Protein AF-A0A954TGT2-F1 (afdb_monomer_lite)

Sequence (103 aa):
MKSSRVKAPLLVVCGLSFLAGCVPTPVAMTPRTAEDLHSAETDFVSDAESELRQRMINVLQLGLEQRQLSSTENAAWQIMHGVACYGMQLSISTPDRGDVGAV

Secondary structure (DSSP, 8-state):
-----------SSSS------------------TTSSTTS-HHHHHHHHHHHHHHHHHHHHHHHHH---BTTSSHHHHHHHHHHHHGGG-EEEETTTEEEE--

Foldseek 3Di:
DDDDDDDDDPPDDDPPPPPPDDDDDDDPDDDDDPPPPPPPPPPVVVVVVVVVVVVLVVVLVVCLVPDAADCVPPVVVSVVVQCVRPNQSDWYQDPVPGIDTDD

Radius of gyration: 25.48 Å; chains: 1; bounding box: 52×48×69 Å

pLDDT: mean 70.72, std 14.52, range [40.66, 91.19]

Structure (mmCIF, N/CA/C/O backbone):
data_AF-A0A954TGT2-F1
#
_entry.id   AF-A0A954TGT2-F1
#
loop_
_atom_site.group_PDB
_atom_site.id
_atom_site.type_symbol
_atom_site.label_atom_id
_atom_site.label_alt_id
_atom_site.label_comp_id
_atom_site.label_asym_id
_atom_site.label_entity_id
_atom_site.label_seq_id
_atom_site.pdbx_PDB_ins_code
_atom_site.Cartn_x
_atom_site.Cartn_y
_atom_site.Cartn_z
_atom_site.occupancy
_atom_site.B_iso_or_equiv
_atom_site.auth_seq_id
_atom_site.auth_comp_id
_atom_site.auth_asym_id
_atom_site.auth_atom_id
_atom_site.pdbx_PDB_model_num
ATOM 1 N N . MET A 1 1 ? -32.357 30.135 28.581 1.00 40.66 1 MET A N 1
ATOM 2 C CA . MET A 1 1 ? -32.448 31.382 27.784 1.00 40.66 1 MET A CA 1
ATOM 3 C C . MET A 1 1 ? -31.124 31.599 27.067 1.00 40.66 1 MET A C 1
ATOM 5 O O . MET A 1 1 ? -30.116 31.562 27.753 1.00 40.66 1 MET A O 1
ATOM 9 N N . LYS A 1 2 ? -31.169 31.863 25.746 1.00 42.41 2 LYS A N 1
ATOM 10 C CA . LYS A 1 2 ? -30.058 32.237 24.832 1.00 42.41 2 LYS A CA 1
ATOM 11 C C . LYS A 1 2 ? -28.969 31.164 24.632 1.00 42.41 2 LYS A C 1
ATOM 13 O O . LYS A 1 2 ? -28.517 30.563 25.583 1.00 42.41 2 LYS A O 1
ATOM 18 N N . SER A 1 3 ? -28.433 30.908 23.445 1.00 40.88 3 SER A N 1
ATOM 19 C CA . SER A 1 3 ? -28.772 31.282 22.072 1.00 40.88 3 SER A CA 1
ATOM 20 C C . SER A 1 3 ? -27.860 30.456 21.157 1.00 40.88 3 SER A C 1
ATOM 22 O O . SER A 1 3 ? -26.651 30.448 21.345 1.00 40.88 3 SER A O 1
ATOM 24 N N . SER A 1 4 ? -28.476 29.823 20.164 1.00 48.59 4 SER A N 1
ATOM 25 C CA . SER A 1 4 ? -28.003 29.439 18.831 1.00 48.59 4 SER A CA 1
ATOM 26 C C . SER A 1 4 ? -26.654 29.997 18.348 1.00 48.59 4 SER A C 1
ATOM 28 O O . SER A 1 4 ? -26.413 31.201 18.463 1.00 48.59 4 SER A O 1
ATOM 30 N N . ARG A 1 5 ? -25.911 29.188 17.572 1.00 59.06 5 ARG A N 1
ATOM 31 C CA . ARG A 1 5 ? -25.888 29.283 16.090 1.00 59.06 5 ARG A CA 1
ATOM 32 C C . ARG A 1 5 ? -24.932 28.260 15.455 1.00 59.06 5 ARG A C 1
ATOM 34 O O . ARG A 1 5 ? -23.719 28.355 15.586 1.00 59.06 5 ARG A O 1
ATOM 41 N N . VAL A 1 6 ? -25.530 27.348 14.693 1.00 55.03 6 VAL A N 1
ATOM 42 C CA . VAL A 1 6 ? -24.907 26.556 13.626 1.00 55.03 6 VAL A CA 1
ATOM 43 C C . VAL A 1 6 ? -24.342 27.511 12.568 1.00 55.03 6 VAL A C 1
ATOM 45 O O . VAL A 1 6 ? -25.040 28.436 12.148 1.00 55.03 6 VAL A O 1
ATOM 48 N N . LYS A 1 7 ? -23.093 27.303 12.138 1.00 53.44 7 LYS A N 1
ATOM 49 C CA . LYS A 1 7 ? -22.493 27.972 10.974 1.00 53.44 7 LYS A CA 1
ATOM 50 C C . LYS A 1 7 ? -21.669 26.970 10.161 1.00 53.44 7 LYS A C 1
ATOM 52 O O . LYS A 1 7 ? -20.484 26.793 10.400 1.00 53.44 7 LYS A O 1
ATOM 57 N N . ALA A 1 8 ? -22.318 26.360 9.180 1.00 53.44 8 ALA A N 1
ATOM 58 C CA . ALA A 1 8 ? -21.717 25.996 7.899 1.00 53.44 8 ALA A CA 1
ATOM 59 C C . ALA A 1 8 ? -22.603 26.682 6.846 1.00 53.44 8 ALA A C 1
ATOM 61 O O . ALA A 1 8 ? -23.827 26.628 6.993 1.00 53.44 8 ALA A O 1
ATOM 62 N N . PRO A 1 9 ? -22.033 27.436 5.889 1.00 51.25 9 PRO A N 1
ATOM 63 C CA . PRO A 1 9 ? -21.524 26.788 4.680 1.00 51.25 9 PRO A CA 1
ATOM 64 C C . PRO A 1 9 ? -20.297 27.500 4.074 1.00 51.25 9 PRO A C 1
ATOM 66 O O . PRO A 1 9 ? -20.334 28.691 3.780 1.00 51.25 9 PRO A O 1
ATOM 69 N N . LEU A 1 10 ? -19.219 26.757 3.826 1.00 53.97 10 LEU A N 1
ATOM 70 C CA . LEU A 1 10 ? -18.116 27.202 2.961 1.00 53.97 10 LEU A CA 1
ATOM 71 C C . LEU A 1 10 ? -17.797 26.099 1.942 1.00 53.97 10 LEU A C 1
ATOM 73 O O . LEU A 1 10 ? -16.671 25.652 1.775 1.00 53.97 10 LEU A O 1
ATOM 77 N N . LEU A 1 11 ? -18.858 25.608 1.305 1.00 54.81 11 LEU A N 1
ATOM 78 C CA . LEU A 1 11 ? -18.804 24.960 0.001 1.00 54.81 11 LEU A CA 1
ATOM 79 C C . LEU A 1 11 ? -19.035 26.065 -1.035 1.00 54.81 11 LEU A C 1
ATOM 81 O O . LEU A 1 11 ? -19.803 26.985 -0.770 1.00 54.81 11 LEU A O 1
ATOM 85 N N . VAL A 1 12 ? -18.438 25.926 -2.219 1.00 57.34 12 VAL A N 1
ATOM 86 C CA . VAL A 1 12 ? -18.617 26.799 -3.399 1.00 57.34 12 VAL A CA 1
ATOM 87 C C . VAL A 1 12 ? -17.667 28.005 -3.493 1.00 57.34 12 VAL A C 1
ATOM 89 O O . VAL A 1 12 ? -18.147 29.106 -3.666 1.00 57.34 12 VAL A O 1
ATOM 92 N N . VAL A 1 13 ? -16.336 27.828 -3.463 1.00 56.16 13 VAL A N 1
ATOM 93 C CA . VAL A 1 13 ? -15.392 28.588 -4.335 1.00 56.16 13 VAL A CA 1
ATOM 94 C C . VAL A 1 13 ? -14.041 27.845 -4.403 1.00 56.16 13 VAL A C 1
ATOM 96 O O . VAL A 1 13 ? -13.096 28.224 -3.727 1.00 56.16 13 VAL A O 1
ATOM 99 N N . CYS A 1 14 ? -13.928 26.760 -5.176 1.00 48.59 14 CYS A N 1
ATOM 100 C CA . CYS A 1 14 ? -12.627 26.315 -5.730 1.00 48.59 14 CYS A CA 1
ATOM 101 C C . CYS A 1 14 ? -12.798 25.243 -6.827 1.00 48.59 14 CYS A C 1
ATOM 103 O O . CYS A 1 14 ? -12.020 24.304 -6.938 1.00 48.59 14 CYS A O 1
ATOM 105 N N . GLY A 1 15 ? -13.875 25.341 -7.613 1.00 54.12 15 GLY A N 1
ATOM 106 C CA . GLY A 1 15 ? -14.238 24.363 -8.647 1.00 54.12 15 GLY A CA 1
ATOM 107 C C . GLY A 1 15 ? -13.961 24.811 -10.086 1.00 54.12 15 GLY A C 1
ATOM 108 O O . GLY A 1 15 ? -14.571 24.263 -10.993 1.00 54.12 15 GLY A O 1
ATOM 109 N N . LEU A 1 16 ? -13.119 25.826 -10.322 1.00 57.50 16 LEU A N 1
ATOM 110 C CA . LEU A 1 16 ? -13.007 26.470 -11.647 1.00 57.50 16 LEU A CA 1
ATOM 111 C C . LEU A 1 16 ? -11.571 26.737 -12.138 1.00 57.50 16 LEU A C 1
ATOM 113 O O . LEU A 1 16 ? -11.374 27.568 -13.017 1.00 57.50 16 LEU A O 1
ATOM 117 N N . SER A 1 17 ? -10.563 26.016 -11.637 1.00 55.00 17 SER A N 1
ATOM 118 C CA . SER A 1 17 ? -9.165 26.198 -12.085 1.00 55.00 17 SER A CA 1
ATOM 119 C C . SER A 1 17 ? -8.614 25.075 -12.978 1.00 55.00 17 SER A C 1
ATOM 121 O O . SER A 1 17 ? -7.428 25.076 -13.277 1.00 55.00 17 SER A O 1
ATOM 123 N N . PHE A 1 18 ? -9.449 24.148 -13.462 1.00 54.19 18 PHE A N 1
ATOM 124 C CA . PHE A 1 18 ? -9.017 23.008 -14.295 1.00 54.19 18 PHE A CA 1
ATOM 125 C C . PHE A 1 18 ? -9.373 23.127 -15.793 1.00 54.19 18 PHE A C 1
ATOM 127 O O . PHE A 1 18 ? -9.513 22.121 -16.480 1.00 54.19 18 PHE A O 1
ATOM 134 N N . LEU A 1 19 ? -9.512 24.349 -16.321 1.00 56.97 19 LEU A N 1
ATOM 135 C CA . LEU A 1 19 ? -9.797 24.595 -17.749 1.00 56.97 19 LEU A CA 1
ATOM 136 C C . LEU A 1 19 ? -8.648 25.265 -18.524 1.00 56.97 19 LEU A C 1
ATOM 138 O O . LEU A 1 19 ? -8.853 25.733 -19.640 1.00 56.97 19 LEU A O 1
ATOM 1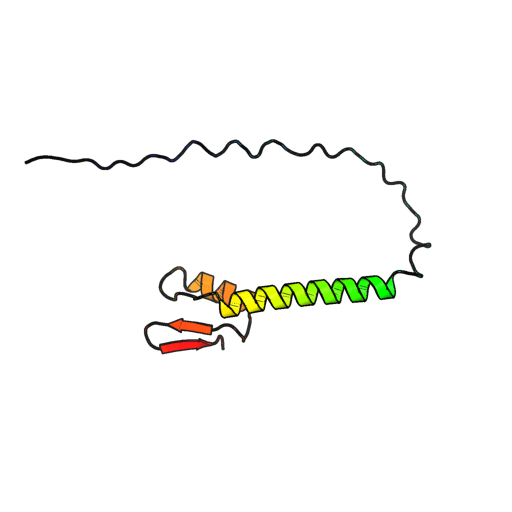42 N N . ALA A 1 20 ? -7.421 25.254 -17.999 1.00 60.22 20 ALA A N 1
ATOM 143 C CA . ALA A 1 20 ? -6.225 25.501 -18.811 1.00 60.22 20 ALA A CA 1
ATOM 144 C C . ALA A 1 20 ? -5.781 24.186 -19.477 1.00 60.22 20 ALA A C 1
ATOM 146 O O . ALA A 1 20 ? -4.748 23.609 -19.145 1.00 60.22 20 ALA A O 1
ATOM 147 N N . GLY A 1 21 ? -6.634 23.669 -20.364 1.00 48.47 21 GLY A N 1
ATOM 148 C CA . GLY A 1 21 ? -6.336 22.506 -21.189 1.00 48.47 21 GLY A CA 1
ATOM 149 C C . GLY A 1 21 ? -5.210 22.818 -22.172 1.00 48.47 21 GLY A C 1
ATOM 150 O O . GLY A 1 21 ? -5.264 23.807 -22.902 1.00 48.47 21 GLY A O 1
ATOM 151 N N . CYS A 1 22 ? -4.192 21.961 -22.170 1.00 62.16 22 CYS A N 1
ATOM 152 C CA . CYS A 1 22 ? -3.125 21.913 -23.158 1.00 62.16 22 CYS A CA 1
ATOM 153 C C . CYS A 1 22 ? -3.710 21.877 -24.575 1.00 62.16 22 CYS A C 1
ATOM 155 O O . CYS A 1 22 ? -4.573 21.052 -24.863 1.00 62.16 22 CYS A O 1
ATOM 157 N N . VAL A 1 23 ? -3.210 22.727 -25.469 1.00 65.06 23 VAL A N 1
ATOM 158 C CA . VAL A 1 23 ? -3.444 22.594 -26.910 1.00 65.06 23 VAL A CA 1
ATOM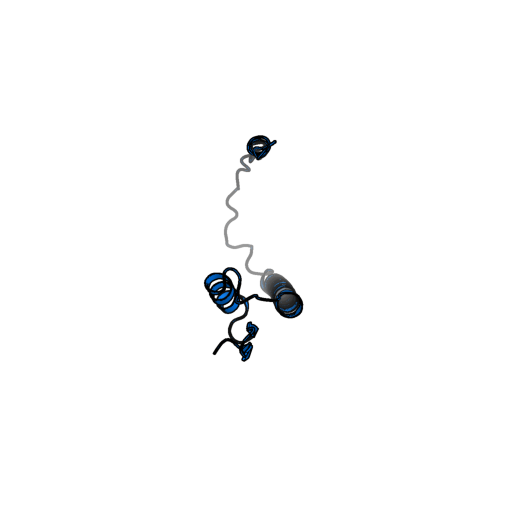 159 C C . VAL A 1 23 ? -2.432 21.570 -27.436 1.00 65.06 23 VAL A C 1
ATOM 161 O O . VAL A 1 23 ? -1.242 21.887 -27.451 1.00 65.06 23 VAL A O 1
ATOM 164 N N . PRO A 1 24 ? -2.823 20.347 -27.841 1.00 64.44 24 PRO A N 1
ATOM 165 C CA . PRO A 1 24 ? -1.904 19.463 -28.538 1.00 64.44 24 PRO A CA 1
ATOM 166 C C . PRO A 1 24 ? -1.734 19.963 -29.974 1.00 64.44 24 PRO A C 1
ATOM 168 O O . PRO A 1 24 ? -2.663 19.949 -30.782 1.00 64.44 24 PRO A O 1
ATOM 171 N N . THR A 1 25 ? -0.531 20.423 -30.297 1.00 67.44 25 THR A N 1
ATOM 172 C CA . THR A 1 25 ? -0.099 20.673 -31.673 1.00 67.44 25 THR A CA 1
ATOM 173 C C . THR A 1 25 ? -0.126 19.346 -32.443 1.00 67.44 25 THR A C 1
ATOM 175 O O . THR A 1 25 ? 0.465 18.374 -31.965 1.00 67.44 25 THR A O 1
ATOM 178 N N . PRO A 1 26 ? -0.763 19.250 -33.624 1.00 60.62 26 PRO A N 1
ATOM 179 C CA . PRO A 1 26 ? -0.695 18.033 -34.421 1.00 60.62 26 PRO A CA 1
ATOM 180 C C . PRO A 1 26 ? 0.701 17.919 -35.044 1.00 60.62 26 PRO A C 1
ATOM 182 O O . PRO A 1 26 ? 1.008 18.557 -36.050 1.00 60.62 26 PRO A O 1
ATOM 185 N N . VAL A 1 27 ? 1.564 17.107 -34.436 1.00 64.75 27 VAL A N 1
ATOM 186 C CA . VAL A 1 27 ? 2.789 16.636 -35.087 1.00 64.75 27 VAL A CA 1
ATOM 187 C C . VAL A 1 27 ? 2.370 15.548 -36.070 1.00 64.75 27 VAL A C 1
ATOM 189 O O . VAL A 1 27 ? 1.941 14.469 -35.667 1.00 64.75 27 VAL A O 1
ATOM 192 N N . ALA A 1 28 ? 2.457 15.843 -37.366 1.00 56.16 28 ALA A N 1
ATOM 193 C CA . ALA A 1 28 ? 2.300 14.846 -38.413 1.00 56.16 28 ALA A CA 1
ATOM 194 C C . ALA A 1 28 ? 3.423 13.805 -38.268 1.00 56.16 28 ALA A C 1
ATOM 196 O O . ALA A 1 28 ? 4.572 14.064 -38.624 1.00 56.16 28 ALA A O 1
ATOM 197 N N . MET A 1 29 ? 3.101 12.643 -37.694 1.00 58.16 29 MET A N 1
ATOM 198 C CA . MET A 1 29 ? 4.012 11.505 -37.653 1.00 58.16 29 MET A CA 1
ATOM 199 C C . MET A 1 29 ? 4.147 10.949 -39.068 1.00 58.16 29 MET A C 1
ATOM 201 O O . MET A 1 29 ? 3.209 10.378 -39.623 1.00 58.16 29 MET A O 1
ATOM 205 N N . THR A 1 30 ? 5.319 11.125 -39.666 1.00 67.44 30 THR A N 1
ATOM 206 C CA . THR A 1 30 ? 5.732 10.326 -40.814 1.00 67.44 30 THR A CA 1
ATOM 207 C C . THR A 1 30 ? 5.806 8.859 -40.374 1.00 67.44 30 THR A C 1
ATOM 209 O O . THR A 1 30 ? 6.441 8.569 -39.356 1.00 67.44 30 THR A O 1
ATOM 212 N N . PRO A 1 31 ? 5.160 7.917 -41.084 1.00 55.91 31 PRO A N 1
ATOM 213 C CA . PRO A 1 31 ? 5.265 6.505 -40.749 1.00 55.91 31 PRO A CA 1
ATOM 214 C C . PRO A 1 31 ? 6.698 6.055 -41.037 1.00 55.91 31 PRO A C 1
ATOM 216 O O . PRO A 1 31 ? 7.100 5.914 -42.190 1.00 55.91 31 PRO A O 1
ATOM 219 N N . ARG A 1 32 ? 7.494 5.880 -39.978 1.00 60.09 32 ARG A N 1
ATOM 220 C CA . ARG A 1 32 ? 8.767 5.167 -40.065 1.00 60.09 32 ARG A CA 1
ATOM 221 C C . ARG A 1 32 ? 8.449 3.684 -40.215 1.00 60.09 32 ARG A C 1
ATOM 223 O O . ARG A 1 32 ? 7.752 3.106 -39.386 1.00 60.09 32 ARG A O 1
ATO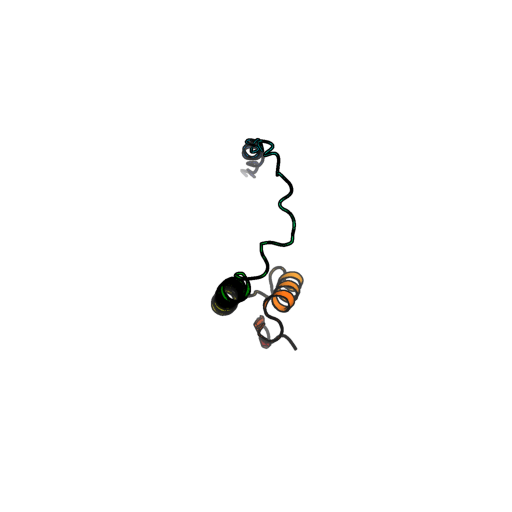M 230 N N . THR A 1 33 ? 8.913 3.111 -41.315 1.00 52.69 33 THR A N 1
ATOM 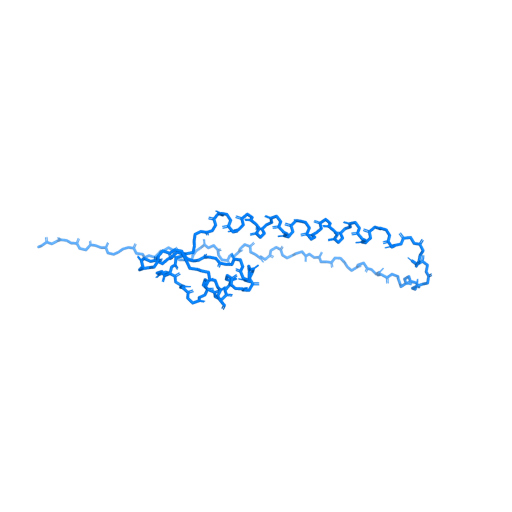231 C CA . THR A 1 33 ? 8.853 1.688 -41.644 1.00 52.69 33 THR A CA 1
ATOM 232 C C . THR A 1 33 ? 9.406 0.861 -40.481 1.00 52.69 33 THR A C 1
ATOM 234 O O . THR A 1 33 ? 10.463 1.174 -39.939 1.00 52.69 33 THR A O 1
ATOM 237 N N . ALA A 1 34 ? 8.678 -0.184 -40.089 1.00 57.78 34 ALA A N 1
ATOM 238 C CA . ALA A 1 34 ? 8.911 -0.991 -38.889 1.00 57.78 34 ALA A CA 1
ATOM 239 C C . ALA A 1 34 ? 10.172 -1.886 -38.926 1.00 57.78 34 ALA A C 1
ATOM 241 O O . ALA A 1 34 ? 10.330 -2.743 -38.062 1.00 57.78 34 ALA A O 1
ATOM 242 N N . GLU A 1 35 ? 11.060 -1.722 -39.909 1.00 57.03 35 GLU A N 1
ATOM 243 C CA . GLU A 1 35 ? 12.140 -2.682 -40.177 1.00 57.03 35 GLU A CA 1
ATOM 244 C C . GLU A 1 35 ? 13.519 -2.254 -39.641 1.00 57.03 35 GLU A C 1
ATOM 246 O O . GLU A 1 35 ? 14.380 -3.109 -39.474 1.00 57.03 35 GLU A O 1
ATOM 251 N N . ASP A 1 36 ? 13.719 -0.986 -39.257 1.00 53.19 36 ASP A N 1
ATOM 252 C CA . ASP A 1 36 ? 15.048 -0.479 -38.847 1.00 53.19 36 ASP A CA 1
ATOM 253 C C . ASP A 1 36 ? 15.295 -0.402 -37.323 1.00 53.19 36 ASP A C 1
ATOM 255 O O . ASP A 1 36 ? 16.365 0.026 -36.893 1.00 53.19 36 ASP A O 1
ATOM 259 N N . LEU A 1 37 ? 14.346 -0.808 -36.469 1.00 55.97 37 LEU A N 1
ATOM 260 C CA . LEU A 1 37 ? 14.488 -0.700 -34.999 1.00 55.97 37 LEU A CA 1
ATOM 261 C C . LEU A 1 37 ? 14.900 -2.004 -34.293 1.00 55.97 37 LEU A C 1
ATOM 263 O O . LEU A 1 37 ? 15.139 -2.011 -33.090 1.00 55.97 37 LEU A O 1
ATOM 267 N N . HIS A 1 38 ? 15.044 -3.118 -35.012 1.00 55.06 38 HIS A N 1
ATOM 268 C CA . HIS A 1 38 ? 15.134 -4.443 -34.384 1.00 55.06 38 HIS A CA 1
ATOM 269 C C . HIS A 1 38 ? 16.542 -4.899 -33.951 1.00 55.06 38 HIS A C 1
ATOM 271 O O . HIS A 1 38 ? 16.757 -6.089 -33.735 1.00 55.06 38 HIS A O 1
ATOM 277 N N . SER A 1 39 ? 17.534 -4.008 -33.842 1.00 55.66 39 SER A N 1
ATOM 278 C CA . SER A 1 39 ? 18.920 -4.430 -33.541 1.00 55.66 39 SER A CA 1
ATOM 279 C C . SER A 1 39 ? 19.637 -3.666 -32.425 1.00 55.66 39 SER A C 1
ATOM 281 O O . SER A 1 39 ? 20.816 -3.920 -32.202 1.00 55.66 39 SER A O 1
ATOM 283 N N . ALA A 1 40 ? 18.954 -2.794 -31.675 1.00 54.66 40 ALA A N 1
ATOM 284 C CA . ALA A 1 40 ? 19.563 -2.096 -30.530 1.00 54.66 40 ALA A CA 1
ATOM 285 C C . ALA A 1 40 ? 18.677 -2.008 -29.267 1.00 54.66 40 ALA A C 1
ATOM 287 O O . ALA A 1 40 ? 19.045 -1.326 -28.314 1.00 54.66 40 ALA A O 1
ATOM 288 N N . GLU A 1 41 ? 17.520 -2.678 -29.234 1.00 55.38 41 GLU A N 1
ATOM 289 C CA . GLU A 1 41 ? 16.472 -2.427 -28.224 1.00 55.38 41 GLU A CA 1
ATOM 290 C C . GLU A 1 41 ? 16.343 -3.518 -27.143 1.00 55.38 41 GLU A C 1
ATOM 292 O O . GLU A 1 41 ? 15.501 -3.422 -26.258 1.00 55.38 41 GLU A O 1
ATOM 297 N N . THR A 1 42 ? 17.182 -4.555 -27.154 1.00 55.94 42 THR A N 1
ATOM 298 C CA . THR A 1 42 ? 17.067 -5.658 -26.181 1.00 55.94 42 THR A CA 1
ATOM 299 C C . THR A 1 42 ? 17.721 -5.383 -24.824 1.00 55.94 42 THR A C 1
ATOM 301 O O . THR A 1 42 ? 17.207 -5.869 -23.820 1.00 55.94 42 THR A O 1
ATOM 304 N N . ASP A 1 43 ? 18.774 -4.562 -24.751 1.00 56.41 43 ASP A N 1
ATOM 305 C CA . ASP A 1 43 ? 19.455 -4.289 -23.469 1.00 56.41 43 ASP A CA 1
ATOM 306 C C . ASP A 1 43 ? 18.818 -3.117 -22.695 1.00 56.41 43 ASP A C 1
ATOM 308 O O . ASP A 1 43 ? 18.661 -3.185 -21.477 1.00 56.41 43 ASP A O 1
ATOM 312 N N . PHE A 1 44 ? 18.353 -2.067 -23.384 1.00 55.44 44 PHE A N 1
ATOM 313 C CA . PHE A 1 44 ? 17.750 -0.891 -22.731 1.00 55.44 44 PHE A CA 1
ATOM 314 C C . PHE A 1 44 ? 16.359 -1.155 -22.135 1.00 55.44 44 PHE A C 1
ATOM 316 O O . PHE A 1 44 ? 16.000 -0.553 -21.122 1.00 55.44 44 PHE A O 1
ATOM 323 N N . VAL A 1 45 ? 15.568 -2.046 -22.743 1.00 58.75 45 VAL A N 1
ATOM 324 C CA . VAL A 1 45 ? 14.229 -2.396 -22.238 1.00 58.75 45 VAL A CA 1
ATOM 325 C C . VAL A 1 45 ? 14.330 -3.242 -20.968 1.00 58.75 45 VAL A C 1
ATOM 327 O O . VAL A 1 45 ? 13.562 -3.022 -20.033 1.00 58.75 45 VAL A O 1
ATOM 330 N N . SER A 1 46 ? 15.324 -4.133 -20.891 1.00 60.84 46 SER A N 1
ATOM 331 C CA . SER A 1 46 ? 15.587 -4.954 -19.704 1.00 60.84 46 SER A CA 1
ATOM 332 C C . SER A 1 46 ? 15.950 -4.096 -18.486 1.00 60.84 46 SER A C 1
ATOM 334 O O . SER A 1 46 ? 15.385 -4.276 -17.402 1.00 60.84 46 SER A O 1
ATOM 336 N N . ASP A 1 47 ? 16.840 -3.115 -18.660 1.00 72.00 47 ASP A N 1
ATOM 337 C CA . ASP A 1 47 ? 17.256 -2.237 -17.561 1.00 72.00 47 ASP A CA 1
ATOM 338 C C . ASP A 1 47 ? 16.114 -1.324 -17.092 1.00 72.00 47 ASP A C 1
ATOM 340 O O . ASP A 1 47 ? 15.864 -1.221 -15.887 1.00 72.00 47 ASP A O 1
ATOM 344 N N . ALA A 1 48 ? 15.356 -0.729 -18.019 1.00 76.19 48 ALA A N 1
ATOM 345 C CA . ALA A 1 48 ? 14.223 0.133 -17.680 1.00 76.19 48 ALA A CA 1
ATOM 346 C C . ALA A 1 48 ? 13.081 -0.626 -16.974 1.00 76.19 48 ALA A C 1
ATOM 348 O O . ALA A 1 48 ? 12.479 -0.107 -16.027 1.00 76.19 48 ALA A O 1
ATOM 349 N N . GLU A 1 49 ? 12.792 -1.861 -17.394 1.00 81.25 49 GLU A N 1
ATOM 350 C CA . GLU A 1 49 ? 11.807 -2.722 -16.732 1.00 81.25 49 GLU A CA 1
ATOM 351 C C . GLU A 1 49 ? 12.251 -3.074 -15.305 1.00 81.25 49 GLU A C 1
ATOM 353 O O . GLU A 1 49 ? 11.455 -2.992 -14.361 1.00 81.25 49 GLU A O 1
ATOM 358 N N . SER A 1 50 ? 13.534 -3.404 -15.127 1.00 84.25 50 SER A N 1
ATOM 359 C CA . SER A 1 50 ? 14.099 -3.727 -13.815 1.00 84.25 50 SER A CA 1
ATOM 360 C C . SER A 1 50 ? 14.036 -2.539 -12.848 1.00 84.25 50 SER A C 1
ATOM 362 O O . SER A 1 50 ? 13.646 -2.698 -11.687 1.00 84.25 50 SER A O 1
ATOM 364 N N . GLU A 1 51 ? 14.322 -1.327 -13.332 1.00 88.69 51 GLU A N 1
ATOM 365 C CA . GLU A 1 51 ? 14.285 -0.113 -12.526 1.00 88.69 51 GLU A CA 1
ATOM 366 C C . GLU A 1 51 ? 12.851 0.242 -12.114 1.00 88.69 51 GLU A C 1
ATOM 368 O O . GLU A 1 51 ? 12.588 0.529 -10.941 1.00 88.69 51 GLU A O 1
ATOM 373 N N . LEU A 1 52 ? 11.900 0.190 -13.052 1.00 89.38 52 LEU A N 1
ATOM 374 C CA . LEU A 1 52 ? 10.491 0.439 -12.753 1.00 89.38 52 LEU A CA 1
ATOM 375 C C . LEU A 1 52 ? 9.969 -0.564 -11.722 1.00 89.38 52 LEU A C 1
ATOM 377 O O . LEU A 1 52 ? 9.329 -0.169 -10.744 1.00 89.38 52 LEU A O 1
ATOM 381 N N . ARG A 1 53 ? 10.293 -1.848 -11.901 1.00 88.31 53 ARG A N 1
ATOM 382 C CA . ARG A 1 53 ? 9.936 -2.904 -10.954 1.00 88.31 53 ARG A CA 1
ATOM 383 C C . ARG A 1 53 ? 10.502 -2.616 -9.569 1.00 88.31 53 ARG A C 1
ATOM 385 O O . ARG A 1 53 ? 9.770 -2.718 -8.586 1.00 88.31 53 ARG A O 1
ATOM 392 N N . GLN A 1 54 ? 11.767 -2.211 -9.477 1.00 90.00 54 GLN A N 1
ATOM 393 C CA . GLN A 1 54 ? 12.382 -1.878 -8.195 1.00 90.00 54 GLN A CA 1
ATOM 394 C C . GLN A 1 54 ? 11.705 -0.672 -7.533 1.00 90.00 54 GLN A C 1
ATOM 396 O O . GLN A 1 54 ? 11.431 -0.697 -6.334 1.00 90.00 54 GLN A O 1
ATOM 401 N N . ARG A 1 55 ? 11.368 0.369 -8.304 1.00 91.19 55 ARG A N 1
ATOM 402 C CA . ARG A 1 55 ? 10.620 1.531 -7.797 1.00 91.19 55 ARG A CA 1
ATOM 403 C C . ARG A 1 55 ? 9.241 1.128 -7.273 1.00 91.19 55 ARG A C 1
ATOM 405 O O . ARG A 1 55 ? 8.851 1.581 -6.19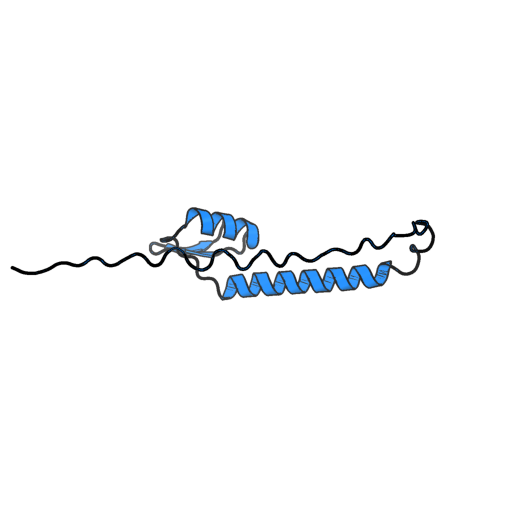9 1.00 91.19 55 ARG A O 1
ATOM 412 N N . MET A 1 56 ? 8.526 0.255 -7.985 1.00 87.19 56 MET A N 1
ATOM 413 C CA . MET A 1 56 ? 7.237 -0.279 -7.535 1.00 87.19 56 MET A CA 1
ATOM 414 C C . MET A 1 56 ? 7.374 -1.056 -6.223 1.00 87.19 56 MET A C 1
ATOM 416 O O . MET A 1 56 ? 6.606 -0.810 -5.296 1.00 87.19 56 MET A O 1
ATOM 420 N N . ILE A 1 57 ? 8.375 -1.937 -6.119 1.00 89.81 57 ILE A N 1
ATOM 421 C CA . ILE A 1 57 ? 8.664 -2.688 -4.888 1.00 89.81 57 ILE A CA 1
ATOM 422 C C . ILE A 1 57 ? 8.921 -1.727 -3.723 1.00 89.81 57 ILE A C 1
ATOM 424 O O . ILE A 1 57 ? 8.305 -1.874 -2.671 1.00 89.81 57 ILE A O 1
ATOM 428 N N . ASN A 1 58 ? 9.756 -0.705 -3.925 1.00 89.75 58 ASN A N 1
ATOM 429 C CA . ASN A 1 58 ? 10.087 0.265 -2.881 1.00 89.75 58 ASN A CA 1
ATOM 430 C C . ASN A 1 58 ? 8.847 1.028 -2.383 1.00 89.75 58 ASN A C 1
ATOM 432 O O . ASN A 1 58 ? 8.690 1.232 -1.182 1.00 89.75 58 ASN A O 1
ATOM 436 N N . VAL A 1 59 ? 7.945 1.432 -3.287 1.00 87.50 59 VAL A N 1
ATOM 437 C CA . VAL A 1 59 ? 6.698 2.126 -2.915 1.00 87.50 59 VAL A CA 1
ATOM 438 C C . VAL A 1 59 ? 5.753 1.203 -2.148 1.00 87.50 59 VAL A C 1
ATOM 440 O O . VAL A 1 59 ? 5.156 1.623 -1.156 1.00 87.50 59 VAL A O 1
ATOM 443 N N . LEU A 1 60 ? 5.617 -0.053 -2.580 1.00 85.38 60 LEU A N 1
ATOM 444 C CA . LEU A 1 60 ? 4.789 -1.032 -1.878 1.00 85.38 60 LEU A CA 1
ATOM 445 C C . LEU A 1 60 ? 5.340 -1.321 -0.480 1.00 85.38 60 LEU A C 1
ATOM 447 O O . LEU A 1 60 ? 4.571 -1.336 0.479 1.00 85.38 60 LEU A O 1
ATOM 451 N N . GLN A 1 61 ? 6.658 -1.468 -0.350 1.00 85.12 61 GLN A N 1
ATOM 452 C CA . GLN A 1 61 ? 7.314 -1.710 0.930 1.00 85.12 61 GLN A CA 1
ATOM 453 C C . GLN A 1 61 ? 7.169 -0.518 1.884 1.00 85.12 61 GLN A C 1
ATOM 455 O O . GLN A 1 61 ? 6.775 -0.701 3.032 1.00 85.12 61 GLN A O 1
ATOM 460 N N . LEU A 1 62 ? 7.370 0.708 1.394 1.00 87.75 62 LEU A N 1
ATOM 461 C CA . LEU A 1 62 ? 7.108 1.919 2.174 1.00 87.75 62 LEU A CA 1
ATOM 462 C C . LEU A 1 62 ? 5.652 1.966 2.657 1.00 87.75 62 LEU A C 1
ATOM 464 O O . LEU A 1 62 ? 5.372 2.315 3.802 1.00 87.75 62 LEU A O 1
ATOM 468 N N . GLY A 1 63 ? 4.723 1.589 1.775 1.00 82.94 63 GLY A N 1
ATOM 469 C CA . GLY A 1 63 ? 3.312 1.467 2.104 1.00 82.94 63 GLY A CA 1
ATOM 470 C C . GLY A 1 63 ? 3.056 0.446 3.212 1.00 82.94 63 GLY A C 1
ATOM 471 O O . GLY A 1 63 ? 2.280 0.741 4.107 1.00 82.94 63 GLY A O 1
ATOM 472 N N . LEU A 1 64 ? 3.713 -0.713 3.196 1.00 81.75 64 LEU A N 1
ATOM 473 C CA . LEU A 1 64 ? 3.587 -1.712 4.263 1.00 81.75 64 LEU A CA 1
ATOM 474 C C . LEU A 1 64 ? 4.116 -1.206 5.610 1.00 81.75 64 LEU A C 1
ATOM 476 O O . LEU A 1 64 ? 3.496 -1.455 6.637 1.00 81.75 64 LEU A O 1
ATOM 480 N N . GLU A 1 65 ? 5.234 -0.482 5.613 1.00 83.62 65 GLU A N 1
ATOM 481 C CA . GLU A 1 65 ? 5.869 0.004 6.844 1.00 83.62 65 GLU A CA 1
ATOM 482 C C . GLU A 1 65 ? 5.113 1.178 7.483 1.00 83.62 65 GLU A C 1
ATOM 484 O O . GLU A 1 65 ? 5.042 1.288 8.707 1.00 83.62 65 GLU A O 1
ATOM 489 N N . GLN A 1 66 ? 4.555 2.076 6.668 1.00 83.00 66 GLN A N 1
ATOM 490 C CA . GLN A 1 66 ? 3.952 3.321 7.157 1.00 83.00 66 GLN A CA 1
ATOM 491 C C . GLN A 1 66 ? 2.439 3.242 7.353 1.00 83.00 66 GLN A C 1
ATOM 493 O O . GLN A 1 66 ? 1.864 4.053 8.085 1.00 83.00 66 GLN A O 1
ATOM 498 N N . ARG A 1 67 ? 1.758 2.324 6.664 1.00 75.62 67 ARG A N 1
ATOM 499 C CA . ARG A 1 67 ? 0.297 2.315 6.618 1.00 75.62 67 ARG A CA 1
ATOM 500 C C . ARG A 1 67 ? -0.269 1.539 7.798 1.00 75.62 67 ARG A C 1
ATOM 502 O O . ARG A 1 67 ? -0.199 0.319 7.848 1.00 75.62 67 ARG A O 1
ATOM 509 N N . GLN A 1 68 ? -0.917 2.258 8.707 1.00 72.56 68 GLN A N 1
ATOM 510 C CA . GLN A 1 68 ? -1.790 1.650 9.705 1.00 72.56 68 GLN A CA 1
ATOM 511 C C . GLN A 1 68 ? -3.199 1.537 9.130 1.00 72.56 68 GLN A C 1
ATOM 513 O O . GLN A 1 68 ? -3.833 2.543 8.806 1.00 72.56 68 GLN A O 1
ATOM 518 N N . LEU A 1 69 ? -3.674 0.305 8.961 1.00 72.38 69 LEU A N 1
ATOM 519 C CA . LEU A 1 69 ? -5.041 0.037 8.535 1.00 72.38 69 LEU A CA 1
ATOM 520 C C . LEU A 1 69 ? -5.935 -0.059 9.768 1.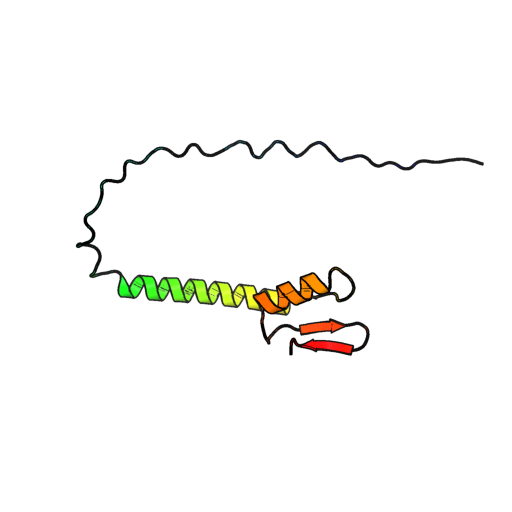00 72.38 69 LEU A C 1
ATOM 522 O O . LEU A 1 69 ? -5.655 -0.822 10.692 1.00 72.38 69 LEU A O 1
ATOM 526 N N . SER A 1 70 ? -7.003 0.732 9.771 1.00 72.62 70 SER A N 1
ATOM 527 C CA . SER A 1 70 ? -7.988 0.748 10.843 1.00 72.62 70 SER A CA 1
ATOM 528 C C . SER A 1 70 ? -9.198 -0.083 10.444 1.00 72.62 70 SER A C 1
ATOM 530 O O . SER A 1 70 ? -9.879 0.199 9.457 1.00 72.62 70 SER A O 1
ATOM 532 N N . SER A 1 71 ? -9.517 -1.076 11.266 1.00 72.00 71 SER A N 1
ATOM 533 C CA . SER A 1 71 ? -10.737 -1.877 11.133 1.00 72.00 71 SER A CA 1
ATOM 534 C C . SER A 1 71 ? -12.010 -1.132 11.565 1.00 72.00 71 SER A C 1
ATOM 536 O O . SER A 1 71 ? -13.106 -1.661 11.392 1.00 72.00 71 SER A O 1
ATOM 538 N N . THR A 1 72 ? -11.904 0.100 12.077 1.00 78.50 72 THR A N 1
ATOM 539 C CA . THR A 1 72 ? -13.064 0.913 12.488 1.00 78.50 72 THR A CA 1
ATOM 540 C C . THR A 1 72 ? -13.522 1.911 11.425 1.00 78.50 72 THR A C 1
ATOM 542 O O . THR A 1 72 ? -14.672 2.345 11.456 1.00 78.50 72 THR A O 1
ATOM 545 N N . GLU A 1 73 ? -12.676 2.236 10.443 1.00 73.25 73 GLU A N 1
ATOM 546 C CA . GLU A 1 73 ? -12.995 3.188 9.375 1.00 73.25 73 GLU A CA 1
ATOM 547 C C . GLU A 1 73 ? -12.810 2.548 7.999 1.00 73.25 73 GLU A C 1
ATOM 549 O O . GLU A 1 73 ? -11.698 2.250 7.575 1.00 73.25 73 GLU A O 1
ATOM 554 N N . ASN A 1 74 ? -13.900 2.370 7.249 1.00 81.88 74 ASN A N 1
ATOM 555 C CA . ASN A 1 74 ? -13.865 1.825 5.884 1.00 81.88 74 ASN A CA 1
ATOM 556 C C . ASN A 1 74 ? -13.165 0.455 5.769 1.00 81.88 74 ASN A C 1
ATOM 558 O O . ASN A 1 74 ? -12.528 0.168 4.755 1.00 81.88 74 ASN A O 1
ATOM 562 N N . ALA A 1 75 ? -13.309 -0.403 6.783 1.00 80.94 75 ALA A N 1
ATOM 563 C CA . ALA A 1 75 ? -12.609 -1.685 6.887 1.00 80.94 75 ALA A CA 1
ATOM 564 C C . ALA A 1 75 ? -12.710 -2.543 5.617 1.00 80.94 75 ALA A C 1
ATOM 566 O O . ALA A 1 75 ? -11.703 -3.044 5.132 1.00 80.94 75 ALA A O 1
ATOM 567 N N . ALA A 1 76 ? -13.904 -2.653 5.025 1.00 83.06 76 ALA A N 1
ATOM 568 C CA . ALA A 1 76 ? -14.103 -3.430 3.802 1.00 83.06 76 ALA A CA 1
ATOM 569 C C . ALA A 1 76 ? -13.264 -2.899 2.625 1.00 83.06 76 ALA A C 1
ATOM 571 O O . ALA A 1 76 ? -12.630 -3.678 1.917 1.00 83.06 76 ALA A O 1
ATOM 572 N N . TRP A 1 77 ? -13.214 -1.577 2.434 1.00 83.44 77 TRP A N 1
ATOM 573 C CA . TRP A 1 77 ? -12.393 -0.969 1.385 1.00 83.44 77 TRP A CA 1
ATOM 574 C C . TRP A 1 77 ? -10.899 -1.125 1.680 1.00 83.44 77 TRP A C 1
ATOM 576 O O . TRP A 1 77 ? -10.139 -1.478 0.784 1.00 83.44 77 TRP A O 1
ATOM 586 N N . GLN A 1 78 ? -10.485 -0.927 2.935 1.00 83.19 78 GLN A N 1
ATOM 587 C CA . GLN A 1 78 ? -9.092 -1.089 3.352 1.00 83.19 78 GLN A CA 1
ATOM 588 C C . GLN A 1 78 ? -8.596 -2.527 3.164 1.00 83.19 78 GLN A C 1
ATOM 590 O O . GLN A 1 78 ? -7.488 -2.722 2.672 1.00 83.19 78 GLN A O 1
ATOM 595 N N . ILE A 1 79 ? -9.429 -3.523 3.481 1.00 84.12 79 ILE A N 1
ATOM 596 C CA . ILE A 1 79 ? -9.135 -4.941 3.253 1.00 84.12 79 ILE A CA 1
ATOM 597 C C . ILE A 1 79 ? -9.022 -5.220 1.754 1.00 84.12 79 ILE A C 1
ATOM 599 O O . ILE A 1 79 ? -8.001 -5.736 1.313 1.00 84.12 79 ILE A O 1
ATOM 603 N N . MET A 1 80 ? -10.024 -4.843 0.949 1.00 84.88 80 MET A N 1
ATOM 604 C CA . MET A 1 80 ? -10.000 -5.106 -0.498 1.00 84.88 80 MET A CA 1
ATOM 605 C C . MET A 1 80 ? -8.799 -4.446 -1.183 1.00 84.88 80 MET A C 1
ATOM 607 O O . MET A 1 80 ? -8.092 -5.087 -1.958 1.00 84.88 80 MET A O 1
ATOM 611 N N . HIS A 1 81 ? -8.538 -3.175 -0.871 1.00 84.81 81 HIS A N 1
ATOM 612 C CA . HIS A 1 81 ? -7.400 -2.445 -1.418 1.00 84.81 81 HIS A CA 1
ATOM 613 C C . HIS A 1 81 ? -6.070 -3.005 -0.898 1.00 84.81 81 HIS A C 1
ATOM 615 O O . HIS A 1 81 ? -5.090 -3.073 -1.636 1.00 84.81 81 HIS A O 1
ATOM 621 N N . GLY A 1 82 ? -6.021 -3.410 0.370 1.00 84.44 82 GLY A N 1
ATOM 622 C CA . GLY A 1 82 ? -4.853 -4.036 0.971 1.00 84.44 82 GLY A CA 1
ATOM 623 C C . GLY A 1 82 ? -4.492 -5.348 0.279 1.00 84.44 82 GLY A C 1
ATOM 624 O O . GLY A 1 82 ? -3.343 -5.534 -0.108 1.00 84.44 82 GLY A O 1
ATOM 625 N N . VAL A 1 83 ? -5.478 -6.216 0.040 1.00 87.56 83 VAL A N 1
ATOM 626 C CA . VAL A 1 83 ? -5.273 -7.498 -0.650 1.00 87.56 83 VAL A CA 1
ATOM 627 C C . VAL A 1 83 ? -4.826 -7.264 -2.093 1.00 87.56 83 VAL A C 1
ATOM 629 O O . VAL A 1 83 ? -3.885 -7.908 -2.547 1.00 87.56 83 VAL A O 1
ATOM 632 N N . ALA A 1 84 ? -5.435 -6.309 -2.802 1.00 84.69 84 ALA A N 1
ATOM 633 C CA . ALA A 1 84 ? -5.057 -5.997 -4.180 1.00 84.69 84 ALA A CA 1
ATOM 634 C C . ALA A 1 84 ? -3.618 -5.456 -4.309 1.00 84.69 84 ALA A C 1
ATOM 636 O O . ALA A 1 84 ? -2.936 -5.770 -5.281 1.00 84.69 84 ALA A O 1
ATOM 637 N N . CYS A 1 85 ? -3.150 -4.649 -3.349 1.00 83.88 85 CYS A N 1
ATOM 638 C CA . CYS A 1 85 ? -1.817 -4.038 -3.408 1.00 83.88 85 CYS A CA 1
ATOM 639 C C . CYS A 1 85 ? -0.706 -4.895 -2.794 1.00 83.88 85 CYS A C 1
ATOM 641 O O . CYS A 1 85 ? 0.424 -4.838 -3.272 1.00 83.88 85 CYS A O 1
ATOM 643 N N . TYR A 1 86 ? -1.004 -5.644 -1.732 1.00 83.25 86 TYR A N 1
ATOM 644 C CA . TYR A 1 86 ? 0.007 -6.315 -0.908 1.00 83.25 86 TYR A CA 1
ATOM 645 C C . TYR A 1 86 ? -0.161 -7.841 -0.854 1.00 83.25 86 TYR A C 1
ATOM 647 O O . TYR A 1 86 ? 0.734 -8.544 -0.383 1.00 83.25 86 TYR A O 1
ATOM 655 N N . GLY A 1 87 ? -1.282 -8.378 -1.345 1.00 86.69 87 GLY A N 1
ATOM 656 C CA . GLY A 1 87 ? -1.562 -9.813 -1.341 1.00 86.69 87 GLY A CA 1
ATOM 657 C C . GLY A 1 87 ? -1.427 -10.428 0.054 1.00 86.69 87 GLY A C 1
ATOM 658 O O . GLY A 1 87 ? -1.957 -9.901 1.031 1.00 86.69 87 GLY A O 1
ATOM 659 N N . MET A 1 88 ? -0.662 -11.521 0.142 1.00 86.81 88 MET A N 1
ATOM 660 C CA . MET A 1 88 ? -0.394 -12.261 1.386 1.00 86.81 88 MET A CA 1
ATOM 661 C C . MET A 1 88 ? 0.426 -11.477 2.422 1.00 86.81 88 MET A C 1
ATOM 663 O O . MET A 1 88 ? 0.520 -11.898 3.570 1.00 86.81 88 MET A O 1
ATOM 667 N N . GLN A 1 89 ? 1.059 -10.366 2.033 1.00 83.88 89 GLN A N 1
ATOM 668 C CA . GLN A 1 89 ? 1.866 -9.546 2.945 1.00 83.88 89 GLN A CA 1
ATOM 669 C C . GLN A 1 89 ? 1.021 -8.525 3.720 1.00 83.88 89 GLN A C 1
ATOM 671 O O . GLN A 1 89 ? 1.550 -7.797 4.556 1.00 83.88 89 GLN A O 1
ATOM 676 N N . LEU A 1 90 ? -0.284 -8.449 3.449 1.00 86.44 90 LEU A N 1
ATOM 677 C CA . LEU A 1 90 ? -1.191 -7.561 4.163 1.00 86.44 90 LEU A CA 1
ATOM 678 C C . LEU A 1 90 ? -1.311 -7.964 5.639 1.00 86.44 90 LEU A C 1
ATOM 680 O O . LEU A 1 90 ? -1.648 -9.108 5.936 1.00 86.44 90 LEU A O 1
ATOM 684 N N . SER A 1 91 ? -1.141 -6.991 6.538 1.00 85.75 91 SER A N 1
ATOM 685 C CA . SER A 1 91 ? -1.431 -7.102 7.971 1.00 85.75 91 SER A CA 1
ATOM 686 C C . SER A 1 91 ? -2.374 -5.978 8.406 1.00 85.75 91 SER A C 1
ATOM 688 O O . SER A 1 91 ? -2.218 -4.832 7.978 1.00 85.75 91 SER A O 1
ATOM 690 N N . ILE A 1 92 ? -3.379 -6.301 9.221 1.00 84.06 92 ILE A N 1
ATOM 691 C CA . ILE A 1 92 ? -4.403 -5.362 9.694 1.00 84.06 92 ILE A CA 1
ATOM 692 C C . ILE A 1 92 ? -4.481 -5.422 11.211 1.00 84.06 92 ILE A C 1
ATOM 694 O O . ILE A 1 92 ? -4.678 -6.496 11.774 1.00 84.06 92 ILE A O 1
ATOM 698 N N . SER A 1 93 ? -4.419 -4.263 11.865 1.00 82.88 93 SER A N 1
ATOM 699 C CA . SER A 1 93 ? -4.603 -4.186 13.310 1.00 82.88 93 SER A CA 1
ATOM 700 C C . SER A 1 93 ? -6.088 -4.158 13.669 1.00 82.88 93 SER A C 1
ATOM 702 O O . SER A 1 93 ? -6.881 -3.350 13.166 1.00 82.88 93 SER A O 1
ATOM 704 N N . THR A 1 94 ? -6.486 -5.073 14.543 1.00 82.38 94 THR A N 1
ATOM 705 C CA . THR A 1 94 ? -7.850 -5.187 15.059 1.00 82.38 94 THR A CA 1
ATOM 706 C C . THR A 1 94 ? -7.857 -4.962 16.570 1.00 82.38 94 THR A C 1
ATOM 708 O O . THR A 1 94 ? -6.962 -5.460 17.255 1.00 82.38 94 THR A O 1
ATOM 711 N N . PRO A 1 95 ? -8.860 -4.257 17.127 1.00 80.31 95 PRO A N 1
ATOM 712 C CA . PRO A 1 95 ? -8.951 -4.036 18.571 1.00 80.31 95 PRO A CA 1
ATOM 713 C C . PRO A 1 95 ? -9.032 -5.346 19.360 1.00 80.31 95 PRO A C 1
ATOM 715 O O . PRO A 1 95 ? -8.522 -5.441 20.472 1.00 80.31 95 PRO A O 1
ATOM 718 N N . ASP A 1 96 ? -9.668 -6.355 18.764 1.00 86.69 96 ASP A N 1
ATOM 719 C CA . ASP A 1 96 ? -10.048 -7.583 19.456 1.00 86.69 96 ASP A CA 1
ATOM 720 C C . ASP A 1 96 ? -8.967 -8.668 19.373 1.00 86.69 96 ASP A C 1
ATOM 722 O O . ASP A 1 96 ? -8.879 -9.523 20.254 1.00 86.69 96 ASP A O 1
ATOM 726 N N . ARG A 1 97 ? -8.175 -8.682 18.289 1.00 82.88 97 ARG A N 1
ATOM 727 C CA . ARG A 1 97 ? -7.209 -9.757 17.995 1.00 82.88 97 ARG A CA 1
ATOM 728 C C . ARG A 1 97 ? -5.781 -9.270 17.755 1.00 82.88 97 ARG A C 1
ATOM 730 O O . ARG A 1 97 ? -4.905 -10.107 17.565 1.00 82.88 97 ARG A O 1
ATOM 737 N N . GLY A 1 98 ? -5.533 -7.961 17.782 1.00 85.56 98 GLY A N 1
ATOM 738 C CA . GLY A 1 98 ? -4.248 -7.395 17.375 1.00 85.56 98 GLY A CA 1
ATOM 739 C C . GLY A 1 98 ? -4.047 -7.511 15.864 1.00 85.56 98 GLY A C 1
ATOM 740 O O . GLY A 1 98 ? -5.012 -7.401 15.102 1.00 85.56 98 GLY A O 1
ATOM 741 N N . ASP A 1 99 ? -2.807 -7.723 15.430 1.00 84.94 99 ASP A N 1
ATOM 742 C CA . ASP A 1 99 ? -2.449 -7.764 14.011 1.00 84.94 99 ASP A CA 1
ATOM 743 C C . ASP A 1 99 ? -2.808 -9.115 13.363 1.00 84.94 99 ASP A C 1
ATOM 745 O O . ASP A 1 99 ? -2.376 -10.178 13.812 1.00 84.94 99 ASP A O 1
ATOM 749 N N . VAL A 1 100 ? -3.603 -9.074 12.291 1.00 86.00 100 VAL A N 1
ATOM 750 C CA . VAL A 1 100 ? -4.070 -10.240 11.523 1.00 86.00 100 VAL A CA 1
ATOM 751 C C . VAL A 1 100 ? -3.676 -10.131 10.051 1.00 86.00 100 VAL A C 1
ATOM 753 O O . VAL A 1 100 ? -3.898 -9.103 9.413 1.00 86.00 100 VAL A O 1
ATOM 756 N N . GLY A 1 101 ? -3.114 -11.215 9.509 1.00 82.12 101 GLY A N 1
ATOM 757 C CA . GLY A 1 101 ? -2.730 -11.317 8.099 1.00 82.12 101 GLY A CA 1
ATOM 758 C C . GLY A 1 101 ? -3.898 -11.652 7.165 1.00 82.12 101 GLY A C 1
ATOM 759 O O . GLY A 1 101 ? -4.895 -12.236 7.597 1.00 82.12 101 GLY A O 1
ATOM 760 N N . ALA A 1 102 ? -3.769 -11.316 5.877 1.00 73.31 102 ALA A N 1
ATOM 761 C CA . ALA A 1 102 ? -4.661 -11.834 4.837 1.00 73.31 102 ALA A CA 1
ATOM 762 C C . ALA A 1 102 ? -4.370 -13.327 4.599 1.00 73.31 102 ALA A C 1
ATOM 764 O O . ALA A 1 102 ? -3.242 -13.685 4.261 1.00 73.31 102 ALA A O 1
ATOM 765 N N . VAL A 1 103 ? -5.372 -14.182 4.822 1.00 62.69 103 VAL A N 1
ATOM 766 C CA . VAL A 1 103 ? -5.297 -15.646 4.651 1.00 62.69 103 VAL A CA 1
ATOM 767 C C . VAL A 1 103 ? -5.842 -16.048 3.290 1.00 62.69 103 VAL A C 1
ATOM 769 O O . VAL A 1 103 ? -6.916 -15.515 2.928 1.00 62.69 103 VAL A O 1
#